Protein AF-A5C8P9-F1 (afdb_monomer)

Radius of gyration: 16.25 Å; Cα contacts (8 Å, |Δi|>4): 56; chains: 1; bounding box: 38×20×48 Å

Sequence (73 aa):
MANGSTSIVDFESSRENELQIICSDSSKKQFKFDHVFRPGSDQEALFAQTSPIVTSMLVGYNVCIFAYGQTGT

Secondary structure (DSSP, 8-state):
-PPP----EE--TT-TTEEEEE-TTS-EEEEE-S----TT--HHHHHHHHHHHHHHHHTT----------TT-

Mean predicted aligned error: 7.07 Å

Nearest PDB structures (foldseek):
  4frz-assembly1_A  TM=9.047E-01  e=3.666E-03  Arabidopsis thaliana
  3k3b-assembly3_B  TM=8.793E-01  e=5.116E-03  Homo sapiens
  3cob-assembly2_C  TM=9.339E-01  e=9.959E-03  unclassified
  4frz-assembly1_B  TM=9.233E-01  e=1.216E-02  Arabidopsis thaliana
  3h4s-assembly1_A  TM=9.090E-01  e=2.215E-02  Arabidopsis thaliana

InterPro domains:
  IPR001752 Kinesin motor domain [PF00225] (8-73)
  IPR001752 Kinesin motor domain [PS50067] (1-73)
  IPR027417 P-loop containing nucleoside triphosphate hydrolase [SSF52540] (13-73)
  IPR027640 Kinesin-like protein [PTHR47972] (4-73)
  IPR036961 Kinesin motor domain superfamily [G3DSA:3.40.850.10] (1-73)

pLDDT: mean 84.83, std 12.99, range [36.41, 95.25]

Structure (mmCIF, N/CA/C/O backbone):
data_AF-A5C8P9-F1
#
_entry.id   AF-A5C8P9-F1
#
loop_
_atom_site.group_PDB
_atom_site.id
_atom_site.type_symbol
_atom_site.label_atom_id
_atom_site.label_alt_id
_atom_site.label_comp_id
_atom_site.label_asym_id
_atom_site.label_entity_id
_atom_site.label_seq_id
_atom_site.pdbx_PDB_ins_code
_atom_site.Cartn_x
_atom_site.Cartn_y
_atom_site.Cartn_z
_atom_site.occupancy
_atom_site.B_iso_or_equiv
_atom_site.auth_seq_id
_atom_site.auth_comp_id
_atom_site.auth_asym_id
_atom_site.auth_atom_id
_atom_site.pdbx_PDB_model_num
ATOM 1 N N . MET A 1 1 ? 7.164 -9.027 -31.393 1.00 36.41 1 MET A N 1
ATOM 2 C CA . MET A 1 1 ? 8.406 -9.059 -30.594 1.00 36.41 1 MET A CA 1
ATOM 3 C C . MET A 1 1 ? 8.212 -8.016 -29.507 1.00 36.41 1 MET A C 1
ATOM 5 O O . MET A 1 1 ? 8.190 -6.842 -29.836 1.00 36.41 1 MET A O 1
ATOM 9 N N . ALA A 1 2 ? 7.846 -8.431 -28.291 1.00 37.28 2 ALA A N 1
ATOM 10 C CA . ALA A 1 2 ? 7.523 -7.511 -27.201 1.00 37.28 2 ALA A CA 1
ATOM 11 C C . ALA A 1 2 ? 8.792 -7.271 -26.381 1.00 37.28 2 ALA A C 1
ATOM 13 O O . ALA A 1 2 ? 9.397 -8.213 -25.872 1.00 37.28 2 ALA A O 1
ATOM 14 N N . ASN A 1 3 ? 9.226 -6.021 -26.341 1.00 45.06 3 ASN A N 1
ATOM 15 C CA . ASN A 1 3 ? 10.477 -5.607 -25.728 1.00 45.06 3 ASN A 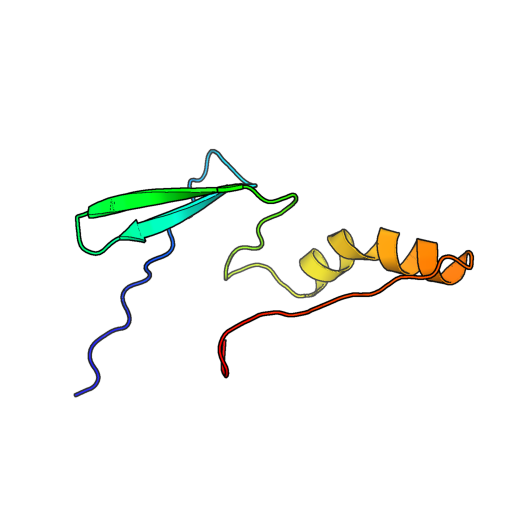CA 1
ATOM 16 C C . ASN A 1 3 ? 10.293 -5.688 -24.208 1.00 45.06 3 ASN A C 1
ATOM 18 O O . ASN A 1 3 ? 9.323 -5.144 -23.682 1.00 45.06 3 ASN A O 1
ATOM 22 N N . GLY A 1 4 ? 11.179 -6.419 -23.530 1.00 48.91 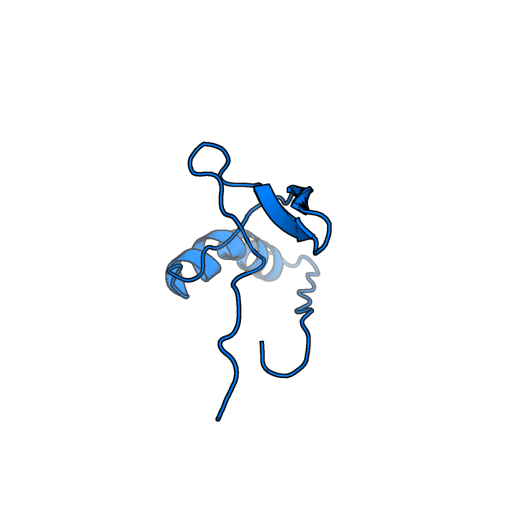4 GLY A N 1
ATOM 23 C CA . GLY A 1 4 ? 11.074 -6.714 -22.103 1.00 48.91 4 GLY A CA 1
ATOM 24 C C . GLY A 1 4 ? 10.945 -5.459 -21.242 1.00 48.91 4 GLY A C 1
ATOM 25 O O . GLY A 1 4 ? 11.678 -4.488 -21.418 1.00 48.91 4 GLY A O 1
ATOM 26 N N . SER A 1 5 ? 10.005 -5.493 -20.302 1.00 57.22 5 SER A N 1
ATOM 27 C CA . SER A 1 5 ? 9.832 -4.460 -19.286 1.00 57.22 5 SER A CA 1
ATOM 28 C C . SER A 1 5 ? 11.038 -4.479 -18.343 1.00 57.22 5 SER A C 1
ATOM 30 O O . SER A 1 5 ? 11.227 -5.431 -17.590 1.00 57.22 5 SER A O 1
ATOM 32 N N . THR A 1 6 ? 11.878 -3.448 -18.376 1.00 62.34 6 THR A N 1
ATOM 33 C CA . THR A 1 6 ? 12.920 -3.257 -17.359 1.00 62.34 6 THR A CA 1
ATOM 34 C C . THR A 1 6 ? 12.264 -2.797 -16.062 1.00 62.34 6 THR A C 1
ATOM 36 O O . THR A 1 6 ? 11.566 -1.782 -16.065 1.00 62.34 6 THR A O 1
ATOM 39 N N . SER A 1 7 ? 12.484 -3.515 -14.954 1.00 67.31 7 SER A N 1
ATOM 40 C CA . SER A 1 7 ? 12.090 -3.020 -13.630 1.00 67.31 7 SER A CA 1
ATOM 41 C C . SER A 1 7 ? 12.891 -1.758 -13.337 1.00 67.31 7 SER A C 1
ATOM 43 O O . SER A 1 7 ? 14.097 -1.820 -13.117 1.00 67.31 7 SER A O 1
ATOM 45 N N . ILE A 1 8 ? 12.223 -0.607 -13.363 1.00 83.00 8 ILE A N 1
ATOM 46 C CA . ILE A 1 8 ? 12.822 0.679 -12.985 1.00 83.00 8 ILE A CA 1
ATOM 47 C C . ILE A 1 8 ? 12.870 0.863 -11.464 1.00 83.00 8 ILE A C 1
ATOM 49 O O . ILE A 1 8 ? 13.342 1.892 -10.993 1.00 83.00 8 ILE A O 1
ATOM 53 N N . VAL A 1 9 ? 12.350 -0.107 -10.710 1.00 85.94 9 VAL A N 1
ATOM 54 C CA . VAL A 1 9 ? 12.226 -0.076 -9.256 1.00 85.94 9 VAL A CA 1
ATOM 55 C C . VAL A 1 9 ? 13.305 -0.956 -8.632 1.00 85.94 9 VAL A C 1
ATOM 57 O O . VAL A 1 9 ? 13.419 -2.134 -8.977 1.00 85.94 9 VAL A O 1
ATOM 60 N N . ASP A 1 10 ? 14.059 -0.378 -7.702 1.00 85.31 10 ASP A N 1
ATOM 61 C CA . ASP A 1 10 ? 15.106 -1.020 -6.912 1.00 85.31 10 ASP A CA 1
ATOM 62 C C . ASP A 1 10 ? 14.720 -0.967 -5.423 1.00 85.31 10 ASP A C 1
ATOM 64 O O . ASP A 1 10 ? 14.381 0.095 -4.885 1.00 85.31 10 ASP A O 1
ATOM 68 N N . PHE A 1 11 ? 14.736 -2.131 -4.771 1.00 82.88 11 PHE A N 1
ATOM 69 C CA . PHE A 1 11 ? 14.425 -2.288 -3.351 1.00 82.88 11 PHE A CA 1
ATOM 70 C C . PHE A 1 11 ? 15.726 -2.567 -2.605 1.00 82.88 11 PHE A C 1
ATOM 72 O O . PHE A 1 11 ? 16.261 -3.674 -2.663 1.00 82.88 11 PHE A O 1
ATOM 79 N N . GLU A 1 12 ? 16.241 -1.574 -1.889 1.00 79.75 12 GLU A N 1
ATOM 80 C CA . GLU A 1 12 ? 17.468 -1.755 -1.119 1.00 79.75 12 GLU A CA 1
ATOM 81 C C . GLU A 1 12 ? 17.179 -2.573 0.149 1.00 79.75 12 GLU A C 1
ATOM 83 O O . GLU A 1 12 ? 16.387 -2.166 0.999 1.00 79.75 12 GLU A O 1
ATOM 88 N N . SER A 1 13 ? 17.823 -3.736 0.298 1.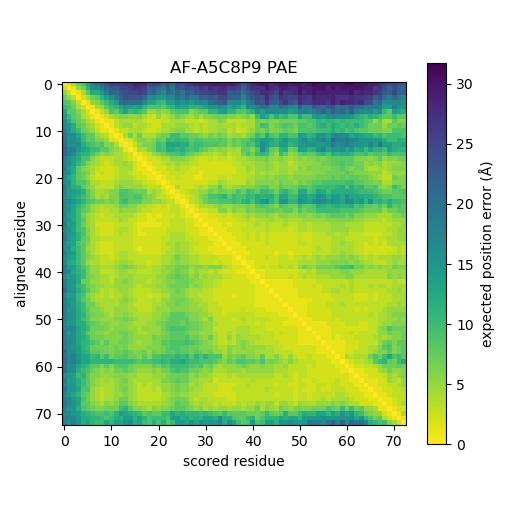00 70.25 13 SER A N 1
ATOM 89 C CA . SER A 1 13 ? 17.557 -4.678 1.402 1.00 70.25 13 SER A CA 1
ATOM 90 C C . SER A 1 13 ? 17.733 -4.065 2.793 1.00 70.25 13 SER A C 1
ATOM 92 O O . SER A 1 13 ? 17.075 -4.490 3.736 1.00 70.25 13 SER A O 1
ATOM 94 N N . SER A 1 14 ? 18.596 -3.055 2.914 1.00 77.56 14 SER A N 1
ATOM 95 C CA . SER A 1 14 ? 18.891 -2.363 4.172 1.00 77.56 14 SER A CA 1
ATOM 96 C C . SER A 1 14 ? 17.855 -1.298 4.548 1.00 77.56 14 SER A C 1
ATOM 98 O O . SER A 1 14 ? 17.952 -0.726 5.632 1.00 77.56 14 SER A O 1
ATOM 100 N N . ARG A 1 15 ? 16.912 -0.965 3.653 1.00 78.12 15 ARG A N 1
ATOM 101 C CA . ARG A 1 15 ? 15.981 0.158 3.823 1.00 78.12 15 ARG A CA 1
ATOM 102 C C . ARG A 1 15 ? 14.555 -0.249 3.450 1.00 78.12 15 ARG A C 1
ATOM 104 O O . ARG A 1 15 ? 14.123 -0.096 2.315 1.00 78.12 15 ARG A O 1
ATOM 111 N N . GLU A 1 16 ? 13.812 -0.756 4.429 1.00 80.44 16 GLU A N 1
ATOM 112 C CA . GLU A 1 16 ? 12.476 -1.342 4.216 1.00 80.44 16 GLU A CA 1
ATOM 113 C C . GLU A 1 16 ? 11.390 -0.327 3.820 1.00 80.44 16 GLU A C 1
ATOM 115 O O . GLU A 1 16 ? 10.410 -0.697 3.185 1.00 80.44 16 GLU A O 1
ATOM 120 N N . ASN A 1 17 ? 11.591 0.957 4.128 1.00 88.94 17 ASN A N 1
ATOM 121 C CA . ASN A 1 17 ? 10.615 2.029 3.891 1.00 88.94 17 ASN A CA 1
ATOM 122 C C . ASN A 1 17 ? 10.983 2.927 2.699 1.00 88.94 17 ASN A C 1
ATOM 124 O O . ASN A 1 17 ? 10.442 4.025 2.539 1.00 88.94 17 ASN A O 1
ATOM 128 N N . GLU A 1 18 ? 11.958 2.502 1.895 1.00 91.00 18 GLU A N 1
ATOM 129 C CA . GLU A 1 18 ? 12.486 3.298 0.798 1.00 91.00 18 GLU A CA 1
ATOM 130 C C . GLU A 1 18 ? 12.358 2.566 -0.535 1.00 91.00 18 GLU A C 1
ATOM 132 O O . GLU A 1 18 ? 12.587 1.363 -0.651 1.00 91.00 18 GLU A O 1
ATOM 137 N N . LEU A 1 19 ? 12.005 3.335 -1.559 1.00 90.44 19 LEU A N 1
ATOM 138 C CA . LEU A 1 19 ? 11.868 2.883 -2.934 1.00 90.44 19 LEU A CA 1
ATOM 139 C C . LEU A 1 19 ? 12.836 3.688 -3.794 1.00 90.44 19 LEU A C 1
ATOM 141 O O . 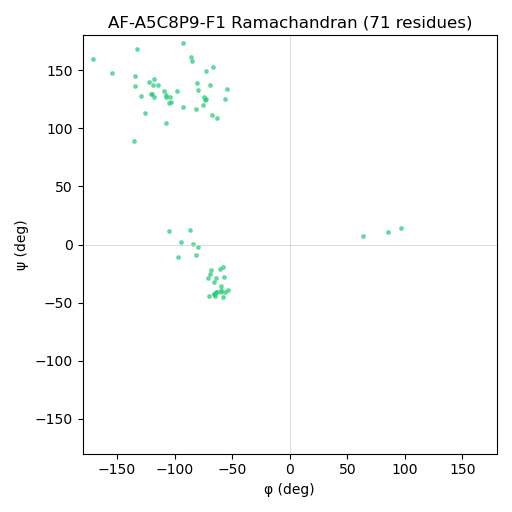LEU A 1 19 ? 12.839 4.921 -3.720 1.00 90.44 19 LEU A O 1
ATOM 145 N N . GLN A 1 20 ? 13.644 3.027 -4.619 1.00 90.88 20 GLN A N 1
ATOM 146 C CA . GLN A 1 20 ? 14.518 3.718 -5.563 1.00 90.88 20 GLN A CA 1
ATOM 147 C C . GLN A 1 20 ? 14.016 3.528 -6.990 1.00 90.88 20 GLN A C 1
ATOM 149 O O . GLN A 1 20 ? 13.722 2.416 -7.414 1.00 90.88 20 GLN A O 1
ATOM 154 N N . ILE A 1 21 ? 13.934 4.629 -7.735 1.00 90.06 21 ILE A N 1
ATOM 155 C CA . ILE A 1 21 ? 13.638 4.620 -9.165 1.00 90.06 21 ILE A CA 1
ATOM 156 C C . ILE A 1 21 ? 14.924 4.896 -9.935 1.00 90.06 21 ILE A C 1
ATOM 158 O O . ILE A 1 21 ? 15.560 5.938 -9.745 1.00 90.06 21 ILE A O 1
ATOM 162 N N . ILE A 1 22 ? 15.290 3.967 -10.812 1.00 88.56 22 ILE A N 1
ATOM 163 C CA . ILE A 1 22 ? 16.414 4.107 -11.733 1.00 88.56 22 ILE A CA 1
ATOM 164 C C . ILE A 1 22 ? 15.936 4.937 -12.924 1.00 88.56 22 ILE A C 1
ATOM 166 O O . ILE A 1 22 ? 15.026 4.547 -13.655 1.00 88.56 22 ILE A O 1
ATOM 170 N N . CYS A 1 23 ? 16.537 6.109 -13.098 1.00 85.06 23 CYS A N 1
ATOM 171 C CA . CYS A 1 23 ? 16.260 6.998 -14.216 1.00 85.06 23 CYS A CA 1
ATOM 172 C C . CYS A 1 23 ? 17.095 6.599 -15.441 1.00 85.06 23 CYS A C 1
ATOM 174 O O . CYS A 1 23 ? 18.142 5.961 -15.327 1.00 85.06 23 CYS A O 1
ATOM 176 N N . SER A 1 24 ? 16.649 7.005 -16.630 1.00 84.62 24 SER A N 1
ATOM 177 C CA . SER A 1 24 ? 17.314 6.676 -17.900 1.00 84.62 24 SER A CA 1
ATOM 178 C C . SER A 1 24 ? 18.752 7.203 -18.004 1.00 84.62 24 SER A C 1
ATOM 180 O O . SER A 1 24 ? 19.540 6.688 -18.789 1.00 84.62 24 SER A O 1
ATOM 182 N N . ASP A 1 25 ? 19.105 8.214 -17.208 1.00 86.88 25 ASP A N 1
ATOM 183 C CA . ASP A 1 25 ? 20.452 8.781 -17.079 1.00 86.88 25 ASP A CA 1
ATOM 184 C C . ASP A 1 25 ? 21.324 8.040 -16.044 1.00 86.88 25 ASP A C 1
ATOM 186 O O . ASP A 1 25 ? 22.379 8.531 -15.655 1.00 86.88 25 ASP A O 1
ATOM 190 N N . SER A 1 26 ? 20.894 6.855 -15.591 1.00 81.44 26 SER A N 1
ATOM 191 C CA . SER A 1 26 ? 21.519 6.065 -14.517 1.00 81.44 26 SER A CA 1
ATOM 192 C C . SER A 1 26 ? 21.515 6.738 -13.140 1.00 81.44 26 SER A C 1
ATOM 194 O O . SER A 1 26 ? 22.101 6.204 -12.195 1.00 81.44 26 SER A O 1
ATOM 196 N N . SER A 1 27 ? 20.836 7.880 -12.986 1.00 88.12 27 SER A N 1
ATOM 197 C CA . SER A 1 27 ? 20.610 8.468 -11.669 1.00 88.12 27 SER A CA 1
ATOM 198 C C . SER A 1 27 ? 19.574 7.653 -10.890 1.00 88.12 27 SER A C 1
ATOM 200 O O . SER A 1 27 ? 18.669 7.037 -11.460 1.00 88.12 27 SER A O 1
ATOM 202 N N . LYS A 1 28 ? 19.705 7.636 -9.560 1.00 89.00 28 LYS A N 1
ATOM 203 C CA . LYS A 1 28 ? 18.738 6.994 -8.665 1.00 89.00 28 LYS A CA 1
ATOM 204 C C . LYS A 1 28 ? 17.939 8.060 -7.927 1.00 89.00 28 LYS A C 1
ATOM 206 O O . LYS A 1 28 ? 18.517 8.936 -7.285 1.0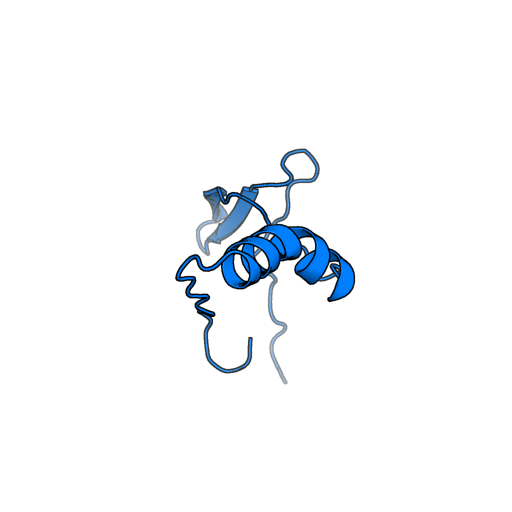0 89.00 28 LYS A O 1
ATOM 211 N N . LYS A 1 29 ? 16.611 7.972 -7.990 1.00 90.38 29 LYS A N 1
ATOM 212 C CA . LYS A 1 29 ? 15.701 8.808 -7.196 1.00 90.38 29 LYS A CA 1
ATOM 213 C C . LYS A 1 29 ? 15.142 7.998 -6.044 1.00 90.38 29 LYS A C 1
ATOM 215 O O . LYS A 1 29 ? 14.524 6.966 -6.272 1.00 90.38 29 LYS A O 1
ATOM 220 N N . GLN A 1 30 ? 15.356 8.474 -4.825 1.00 91.25 30 GLN A N 1
ATOM 221 C CA . GLN A 1 30 ? 14.895 7.815 -3.610 1.00 91.25 30 GLN A CA 1
ATOM 222 C C . GLN A 1 30 ? 13.592 8.442 -3.119 1.00 91.25 30 GLN A C 1
ATOM 224 O O . GLN A 1 30 ? 13.491 9.660 -2.985 1.00 91.25 30 GLN A O 1
ATOM 229 N N . PHE A 1 31 ? 12.622 7.591 -2.813 1.00 92.06 31 PHE A N 1
ATOM 230 C CA . PHE A 1 31 ? 11.343 7.949 -2.218 1.00 92.06 31 PHE A CA 1
ATOM 231 C C . PHE A 1 31 ? 11.227 7.267 -0.860 1.00 92.06 31 PHE A C 1
ATOM 233 O O . PHE A 1 31 ? 11.675 6.131 -0.697 1.00 92.06 31 PHE A O 1
ATOM 240 N N . LYS A 1 32 ? 10.636 7.965 0.108 1.00 93.31 32 LYS A N 1
ATOM 241 C CA . LYS A 1 32 ? 10.388 7.440 1.451 1.00 93.31 32 LYS A CA 1
ATOM 242 C C . LYS A 1 32 ? 8.896 7.441 1.715 1.00 93.31 32 LYS A C 1
ATOM 244 O O . LYS A 1 32 ? 8.225 8.423 1.406 1.00 93.31 32 LYS A O 1
ATOM 249 N N . PHE A 1 33 ? 8.421 6.359 2.304 1.00 92.88 33 PHE A N 1
ATOM 250 C CA . PHE A 1 33 ? 7.026 6.173 2.676 1.00 92.88 33 PHE A CA 1
ATOM 251 C C . PHE A 1 33 ? 6.952 5.656 4.109 1.00 92.88 33 PHE A C 1
ATOM 253 O O . PHE A 1 33 ? 7.961 5.237 4.673 1.00 92.88 33 PHE A O 1
ATOM 260 N N . ASP A 1 34 ? 5.758 5.652 4.690 1.00 91.31 34 ASP A N 1
ATOM 261 C CA . ASP A 1 34 ? 5.535 5.009 5.988 1.00 91.31 34 ASP A CA 1
ATOM 262 C C . ASP A 1 34 ? 5.727 3.488 5.900 1.00 91.31 34 ASP A C 1
ATOM 264 O O . ASP A 1 34 ? 6.181 2.853 6.849 1.00 91.31 34 ASP A O 1
ATOM 268 N N . HIS A 1 35 ? 5.407 2.907 4.740 1.00 90.12 35 HIS A N 1
ATOM 269 C CA . HIS A 1 35 ? 5.631 1.501 4.439 1.00 90.12 35 HIS A CA 1
ATOM 270 C C . HIS A 1 35 ? 5.757 1.275 2.926 1.00 90.12 35 HIS A C 1
ATOM 272 O O . HIS A 1 35 ? 5.104 1.964 2.139 1.00 90.12 35 HIS A O 1
ATOM 278 N N . VAL A 1 36 ? 6.565 0.293 2.516 1.00 91.50 36 VAL A N 1
ATOM 279 C CA . VAL A 1 36 ? 6.716 -0.118 1.113 1.00 91.50 36 VAL A CA 1
ATOM 280 C C . VAL A 1 36 ? 6.459 -1.618 0.999 1.00 91.50 36 VAL A C 1
ATOM 282 O O . VAL A 1 36 ? 7.248 -2.433 1.470 1.00 91.50 36 VAL A O 1
ATOM 285 N N . PHE A 1 37 ? 5.373 -1.991 0.324 1.00 90.00 37 PHE A N 1
ATOM 286 C CA . PHE A 1 37 ? 5.100 -3.389 -0.008 1.00 90.00 37 PHE A CA 1
ATOM 287 C C . PHE A 1 37 ? 5.924 -3.810 -1.227 1.00 90.00 37 PHE A C 1
ATOM 289 O O . PHE A 1 37 ? 5.980 -3.101 -2.235 1.00 90.00 37 PHE A O 1
ATOM 296 N N . ARG A 1 38 ? 6.580 -4.969 -1.138 1.00 88.69 38 ARG A N 1
ATOM 297 C CA . ARG A 1 38 ? 7.376 -5.529 -2.238 1.00 88.69 38 ARG A CA 1
ATOM 298 C C . ARG A 1 38 ? 6.466 -6.330 -3.179 1.00 88.69 38 ARG A C 1
ATOM 300 O O . ARG A 1 38 ? 5.405 -6.773 -2.754 1.00 88.69 38 ARG A O 1
ATOM 307 N N . PRO A 1 39 ? 6.882 -6.617 -4.426 1.00 86.62 39 PRO A N 1
ATOM 308 C CA . PRO A 1 39 ? 6.066 -7.389 -5.370 1.00 86.62 39 PRO A CA 1
ATOM 309 C C . PRO A 1 39 ? 5.662 -8.793 -4.886 1.00 86.62 39 PRO A C 1
ATOM 311 O O . PRO A 1 39 ? 4.731 -9.375 -5.427 1.00 86.62 39 PRO A O 1
ATOM 314 N N . GLY A 1 40 ? 6.370 -9.348 -3.895 1.00 86.81 40 GLY A N 1
ATOM 315 C CA . GLY A 1 40 ? 6.041 -10.629 -3.261 1.00 86.81 40 GLY A CA 1
ATOM 316 C C . GLY A 1 40 ? 5.197 -10.522 -1.987 1.00 86.81 40 GLY A C 1
ATOM 317 O O . GLY A 1 40 ? 4.964 -11.544 -1.351 1.00 86.81 40 GLY A O 1
ATOM 318 N N . SER A 1 41 ? 4.790 -9.319 -1.576 1.00 90.19 41 SER A N 1
ATOM 319 C CA . SER A 1 41 ? 3.891 -9.127 -0.436 1.00 90.19 41 SER A CA 1
ATOM 320 C C . SER A 1 41 ? 2.491 -9.640 -0.777 1.00 90.19 41 SER A C 1
ATOM 322 O O . SER A 1 41 ? 1.982 -9.398 -1.871 1.00 90.19 41 SER A O 1
ATOM 324 N N . ASP A 1 42 ? 1.866 -10.338 0.166 1.00 93.56 42 ASP A N 1
ATOM 325 C CA . ASP A 1 42 ? 0.505 -10.844 0.022 1.00 93.56 42 ASP A CA 1
ATOM 326 C C . ASP A 1 42 ? -0.542 -9.862 0.577 1.00 93.56 42 ASP A C 1
ATOM 328 O O . ASP A 1 42 ? -0.237 -8.824 1.172 1.00 93.56 42 ASP A O 1
ATOM 332 N N . GLN A 1 43 ? -1.813 -10.193 0.347 1.00 93.00 43 GLN A N 1
ATOM 333 C CA . GLN A 1 43 ? -2.935 -9.373 0.804 1.00 93.00 43 GLN A CA 1
ATOM 334 C C . GLN A 1 43 ? -3.102 -9.396 2.325 1.00 93.00 43 GLN A C 1
ATOM 336 O O . GLN A 1 43 ? -3.648 -8.453 2.896 1.00 93.00 43 GLN A O 1
ATOM 341 N N . GLU A 1 44 ? -2.637 -10.456 2.987 1.00 95.19 44 GLU A N 1
ATOM 342 C CA . GLU A 1 44 ? -2.713 -10.572 4.439 1.00 95.19 44 GLU A CA 1
ATOM 343 C C . GLU A 1 44 ? -1.761 -9.576 5.106 1.00 95.19 44 GLU A C 1
ATOM 345 O O . GLU A 1 44 ? -2.176 -8.836 5.997 1.00 95.19 44 GLU A O 1
ATOM 350 N N . ALA A 1 45 ? -0.528 -9.460 4.608 1.00 91.88 45 ALA A N 1
ATOM 351 C CA . ALA A 1 45 ? 0.439 -8.461 5.048 1.00 91.88 45 ALA A CA 1
ATOM 352 C C . ALA A 1 45 ? -0.077 -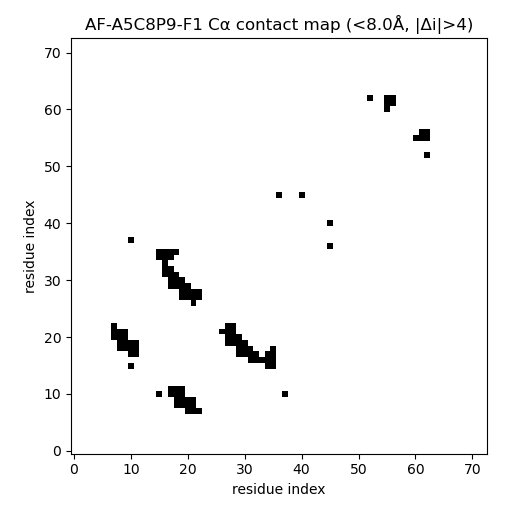7.030 4.827 1.00 91.88 45 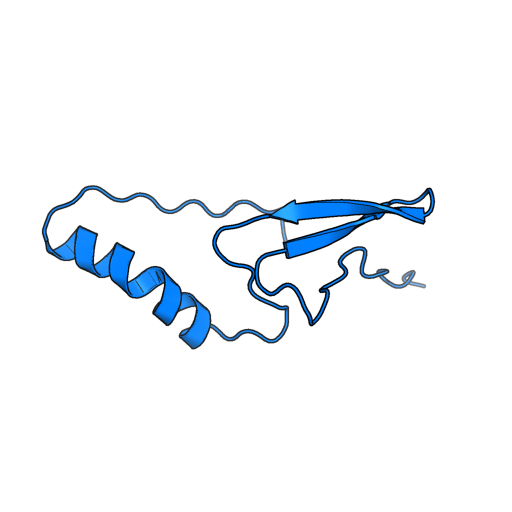ALA A C 1
ATOM 354 O O . ALA A 1 45 ? 0.070 -6.165 5.695 1.00 91.88 45 ALA A O 1
ATOM 355 N N . LEU A 1 46 ? -0.730 -6.783 3.688 1.00 91.75 46 LEU A N 1
ATOM 356 C CA . LEU A 1 46 ? -1.323 -5.483 3.365 1.00 91.75 46 LEU A CA 1
ATOM 357 C C . LEU A 1 46 ? -2.472 -5.136 4.329 1.00 91.75 46 LEU A C 1
ATOM 359 O O . LEU A 1 46 ? -2.545 -4.021 4.861 1.00 91.75 46 LEU A O 1
ATOM 363 N N . PHE A 1 47 ? -3.345 -6.104 4.618 1.00 92.81 47 PHE A N 1
ATOM 364 C CA . PHE A 1 47 ? -4.423 -5.930 5.589 1.00 92.81 47 PHE A CA 1
ATOM 365 C C . PHE A 1 47 ? -3.894 -5.741 7.013 1.00 92.81 47 PHE A C 1
ATOM 367 O O . PHE A 1 47 ? -4.366 -4.855 7.719 1.00 92.81 47 PHE A O 1
ATOM 374 N N . ALA A 1 48 ? -2.890 -6.510 7.438 1.00 93.69 48 ALA A N 1
ATOM 375 C CA . ALA A 1 48 ? -2.310 -6.391 8.774 1.00 93.69 48 ALA A CA 1
ATOM 376 C C . ALA A 1 48 ? -1.817 -4.962 9.055 1.00 93.69 48 ALA A C 1
ATOM 378 O O . ALA A 1 48 ? -2.092 -4.411 10.122 1.00 93.69 48 ALA A O 1
ATOM 379 N N . GLN A 1 49 ? -1.185 -4.326 8.064 1.00 92.12 49 GLN A N 1
ATOM 380 C CA . GLN A 1 49 ? -0.704 -2.950 8.177 1.00 92.12 49 GLN A CA 1
ATOM 381 C C . GLN A 1 49 ? -1.832 -1.904 8.184 1.00 92.12 49 GLN A C 1
ATOM 383 O O . GLN A 1 49 ? -1.690 -0.839 8.783 1.00 92.12 49 GLN A O 1
ATOM 388 N N . THR A 1 50 ? -2.963 -2.188 7.533 1.00 91.12 50 THR A N 1
ATOM 389 C CA . THR A 1 50 ? -4.111 -1.265 7.426 1.00 91.12 50 THR A CA 1
ATOM 390 C C . THR A 1 50 ? -5.217 -1.538 8.452 1.00 91.12 50 THR A C 1
ATOM 392 O O . THR A 1 50 ? -6.089 -0.700 8.663 1.00 91.12 50 THR A O 1
ATOM 395 N N . SER A 1 51 ? -5.166 -2.656 9.174 1.00 92.56 51 SER A N 1
ATOM 396 C CA . SER A 1 51 ? -6.136 -3.047 10.206 1.00 92.56 51 SER A CA 1
ATOM 397 C C . SER A 1 51 ? -6.383 -1.985 11.298 1.00 92.56 51 SER A C 1
ATOM 399 O O . SER A 1 51 ? -7.546 -1.763 11.663 1.00 92.56 51 SER A O 1
ATOM 401 N N . PRO A 1 52 ? -5.370 -1.234 11.788 1.00 91.50 52 PRO A N 1
ATOM 402 C CA . PRO A 1 52 ? -5.607 -0.150 12.745 1.00 91.50 52 PRO A CA 1
ATOM 403 C C . PRO A 1 52 ? -6.535 0.939 12.192 1.00 91.50 52 PRO A C 1
ATOM 405 O O . PRO A 1 52 ? -7.375 1.464 12.918 1.00 91.50 52 PRO A O 1
ATOM 408 N N . ILE A 1 53 ? -6.436 1.224 10.890 1.00 90.81 53 ILE A N 1
ATOM 409 C CA . ILE A 1 53 ? -7.265 2.208 10.187 1.00 90.81 53 ILE A CA 1
ATOM 410 C C . ILE A 1 53 ? -8.731 1.746 10.171 1.00 90.81 53 ILE A C 1
ATOM 412 O O . ILE A 1 53 ? -9.639 2.529 10.454 1.00 90.81 53 ILE A O 1
ATOM 416 N N . VAL A 1 54 ? -8.963 0.455 9.916 1.00 89.38 54 VAL A N 1
ATOM 417 C CA . VAL A 1 54 ? -10.297 -0.169 9.982 1.00 89.38 54 VAL A CA 1
ATOM 418 C C . VAL A 1 54 ? -10.848 -0.126 11.407 1.00 89.38 54 VAL A C 1
ATOM 420 O O . VAL A 1 54 ? -12.017 0.187 11.620 1.00 89.38 54 VAL A O 1
ATOM 423 N N . THR A 1 55 ? -10.002 -0.371 12.406 1.00 91.44 55 THR A N 1
ATOM 424 C CA . THR A 1 55 ? -10.405 -0.288 13.816 1.00 91.44 55 THR A CA 1
ATOM 425 C C . THR A 1 55 ? -10.823 1.135 14.193 1.00 91.44 55 THR A C 1
ATOM 427 O O . THR A 1 55 ? -11.842 1.314 14.856 1.00 91.44 55 THR A O 1
ATOM 430 N N . SER A 1 56 ? -10.112 2.166 13.723 1.00 91.62 56 SER A N 1
ATOM 431 C CA . SER A 1 56 ? -10.512 3.564 13.931 1.00 91.62 56 SER A CA 1
ATOM 432 C C . SER A 1 56 ? -11.886 3.870 13.331 1.00 91.62 56 SER A C 1
ATOM 434 O O . SER A 1 56 ? -12.687 4.543 13.982 1.00 91.62 56 SER A O 1
ATOM 436 N N . MET A 1 57 ? -12.206 3.327 12.150 1.00 91.31 57 MET A N 1
ATOM 437 C CA . MET A 1 57 ? -13.555 3.450 11.579 1.00 91.31 57 MET A CA 1
ATOM 438 C C . MET A 1 57 ? -14.624 2.872 12.514 1.00 91.31 57 MET A C 1
ATOM 440 O O . MET A 1 57 ? -15.645 3.513 12.751 1.00 91.31 57 MET A O 1
ATOM 444 N N . LEU A 1 58 ? -14.382 1.687 13.086 1.00 90.88 58 LEU A N 1
ATOM 445 C CA . LEU A 1 58 ? -15.334 1.021 13.986 1.00 90.88 58 LEU A CA 1
ATOM 446 C C . LEU A 1 58 ? -15.588 1.809 15.280 1.00 90.88 58 LEU A C 1
ATOM 448 O O . LEU A 1 58 ? -16.677 1.728 15.842 1.00 90.88 58 LEU A O 1
ATOM 452 N N . VAL A 1 59 ? -14.609 2.593 15.736 1.00 92.19 59 VAL A N 1
ATOM 453 C CA . VAL A 1 59 ? -14.722 3.460 16.925 1.00 92.19 59 VAL A CA 1
ATOM 454 C C . VAL A 1 59 ? -15.383 4.814 16.592 1.00 92.19 59 VAL A C 1
ATOM 456 O O . VAL A 1 59 ? -15.594 5.641 17.475 1.00 92.19 59 VAL A O 1
ATOM 459 N N . GLY A 1 60 ? -15.778 5.037 15.333 1.00 92.06 60 GLY A N 1
ATOM 460 C CA . GLY A 1 60 ? -16.530 6.219 14.902 1.00 92.06 60 GLY A CA 1
ATOM 461 C C . GLY A 1 60 ? -15.677 7.341 14.307 1.00 92.06 60 GLY A C 1
ATOM 462 O O . GLY A 1 60 ? -16.167 8.461 14.161 1.00 92.06 60 GLY A O 1
ATOM 463 N N . TYR A 1 61 ? -14.416 7.070 13.951 1.00 95.25 61 TYR A N 1
ATOM 464 C CA . TYR A 1 61 ? -13.600 8.027 13.204 1.00 95.25 61 TYR A CA 1
ATOM 465 C C . TYR A 1 61 ? -13.927 7.984 11.710 1.00 95.25 61 TYR A C 1
ATOM 467 O O . TYR A 1 61 ? -14.063 6.918 11.110 1.00 95.25 61 TYR A O 1
ATOM 475 N N . ASN A 1 62 ? -13.981 9.160 11.084 1.00 91.69 62 ASN A N 1
ATOM 476 C CA . ASN A 1 62 ? -14.071 9.262 9.631 1.00 91.69 62 ASN A CA 1
ATOM 477 C C . ASN A 1 62 ? -12.714 8.932 9.014 1.00 91.69 62 ASN A C 1
ATOM 479 O O . ASN A 1 62 ? -11.703 9.545 9.355 1.0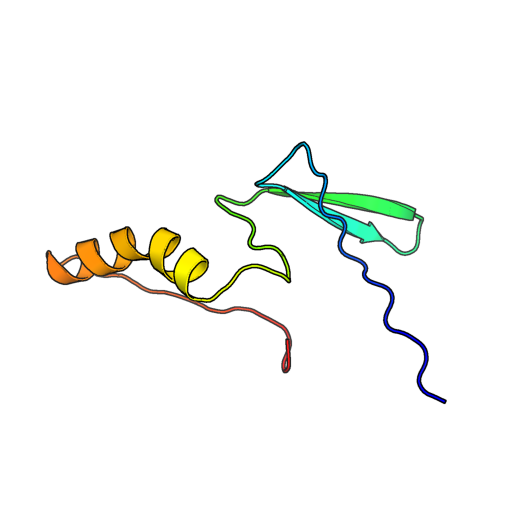0 91.69 62 ASN A O 1
ATOM 483 N N . VAL A 1 63 ? -12.703 7.994 8.076 1.00 91.50 63 VAL A N 1
ATOM 484 C CA . VAL A 1 63 ? -11.486 7.527 7.419 1.00 91.50 63 VAL A CA 1
ATOM 485 C C . VAL A 1 63 ? -11.722 7.443 5.916 1.00 91.50 63 VAL A C 1
ATOM 487 O O . VAL A 1 63 ? -12.816 7.102 5.468 1.00 91.50 63 VAL A O 1
ATOM 490 N N . CYS A 1 64 ? -10.686 7.739 5.134 1.00 92.69 64 CYS A N 1
ATOM 491 C CA . CYS A 1 64 ? -10.704 7.648 3.681 1.00 92.69 64 CYS A CA 1
ATOM 492 C C . CYS A 1 64 ? -9.426 6.960 3.183 1.00 92.69 64 CYS A C 1
ATOM 494 O O . CYS A 1 64 ? -8.338 7.265 3.668 1.00 92.69 64 CYS A O 1
ATOM 496 N N . ILE A 1 65 ? -9.562 6.037 2.226 1.00 90.44 65 ILE A N 1
ATOM 497 C CA . ILE A 1 65 ? -8.448 5.328 1.587 1.00 90.44 65 ILE A CA 1
ATOM 498 C C . ILE A 1 65 ? -8.490 5.641 0.093 1.00 90.44 65 ILE A C 1
ATOM 500 O O . ILE A 1 65 ? -9.528 5.472 -0.548 1.00 90.44 65 ILE A O 1
ATOM 504 N N . PHE A 1 66 ? -7.354 6.065 -0.457 1.00 92.19 66 PHE A N 1
ATOM 505 C CA . PHE A 1 66 ? -7.187 6.303 -1.886 1.00 92.19 66 PHE A CA 1
ATOM 506 C C . PHE A 1 66 ? -6.182 5.315 -2.468 1.00 92.19 66 PHE A C 1
ATOM 508 O O . PHE A 1 66 ? -5.125 5.080 -1.886 1.00 92.19 66 PHE A O 1
ATOM 515 N N . ALA A 1 67 ? -6.499 4.781 -3.643 1.00 92.50 67 ALA A N 1
ATOM 516 C CA . ALA A 1 67 ? -5.559 4.041 -4.470 1.00 92.50 67 ALA A CA 1
ATOM 517 C C . ALA A 1 67 ? -5.196 4.907 -5.679 1.00 92.50 67 ALA A C 1
ATOM 519 O O . ALA A 1 67 ? -6.077 5.429 -6.362 1.00 92.50 67 ALA A O 1
ATOM 520 N N . TYR A 1 68 ? -3.899 5.070 -5.925 1.00 92.31 68 TYR A N 1
ATOM 521 C CA . TYR A 1 68 ? -3.378 5.824 -7.057 1.00 92.31 68 TYR A CA 1
ATOM 522 C C . TYR A 1 68 ? -2.356 4.972 -7.802 1.00 92.31 68 TYR A C 1
ATOM 524 O O . TYR A 1 68 ? -1.409 4.462 -7.208 1.00 92.31 68 TYR A O 1
ATOM 532 N N . GLY A 1 69 ? -2.550 4.837 -9.107 1.00 89.00 69 GLY A N 1
ATOM 533 C CA . GLY A 1 69 ? -1.693 4.067 -9.995 1.00 89.00 69 GLY A CA 1
ATOM 534 C C . GLY A 1 69 ? -2.093 4.318 -11.442 1.00 89.00 69 GLY A C 1
ATOM 535 O O . GLY A 1 69 ? -3.200 4.791 -11.716 1.00 89.00 69 GLY A O 1
ATOM 536 N N . GLN A 1 70 ? -1.187 4.042 -12.377 1.00 87.06 70 GLN A N 1
ATOM 537 C CA . GLN A 1 70 ? -1.550 4.056 -13.793 1.00 87.06 70 GLN A CA 1
ATOM 538 C C . GLN A 1 70 ? -2.539 2.915 -14.079 1.00 87.06 70 GLN A C 1
ATOM 540 O O . GLN A 1 70 ? -2.530 1.886 -13.411 1.00 87.06 70 GLN A O 1
ATOM 545 N 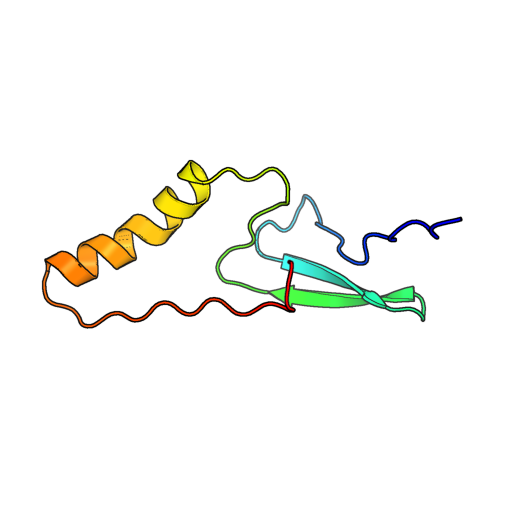N . THR A 1 71 ? -3.391 3.056 -15.089 1.00 85.62 71 THR A N 1
ATOM 546 C CA . THR A 1 71 ? -4.346 1.996 -15.432 1.00 85.62 71 THR A CA 1
ATOM 547 C C . THR A 1 71 ? -3.629 0.670 -15.715 1.00 85.62 71 THR A C 1
ATOM 549 O O . THR A 1 71 ? -2.757 0.612 -16.580 1.00 85.62 71 THR A O 1
ATOM 552 N N . GLY A 1 72 ? -4.023 -0.395 -15.011 1.00 76.62 72 GLY A N 1
ATOM 553 C CA . GLY A 1 72 ? -3.481 -1.744 -15.196 1.00 76.62 72 GLY A CA 1
ATOM 554 C C . GLY A 1 72 ? -2.193 -2.062 -14.426 1.00 76.62 72 GLY A C 1
ATOM 555 O O . GLY A 1 72 ? -1.594 -3.096 -14.716 1.00 76.62 72 GLY A O 1
ATOM 556 N N . THR A 1 73 ? -1.756 -1.208 -13.489 1.00 58.97 73 THR A N 1
ATOM 557 C CA . THR A 1 73 ? -0.835 -1.626 -12.407 1.00 58.97 73 THR A CA 1
ATOM 558 C C . THR A 1 73 ? -1.527 -2.438 -11.333 1.00 58.97 73 THR A C 1
ATOM 560 O O . THR A 1 73 ? -2.735 -2.192 -11.116 1.00 58.97 73 THR A O 1
#

Organism: Vitis vinifera (NCBI:txid29760)

Solvent-accessible surface area (backbone atoms only — not comparable to full-atom values): 4962 Å² total; per-residue (Å²): 136,84,80,79,84,75,80,46,68,45,75,53,90,92,39,71,36,40,44,31,38,56,42,98,85,74,47,75,48,80,46,78,50,97,65,56,85,55,97,83,60,54,72,64,62,54,44,64,74,45,43,66,60,55,51,41,40,76,76,70,44,91,79,86,87,86,88,87,75,65,93,91,113

Foldseek 3Di:
DDDDDDPQWDDDPVDQQWIWGQDPVRDIDIDGDPGDDDPPDDVVNVCVVCVVVVVCVVVPDDDDDDDDDDPPD